Protein AF-A0A9D6IEH4-F1 (afdb_monomer_lite)

pLDDT: mean 77.92, std 16.41, range [34.09, 95.12]

Foldseek 3Di:
DDDPVPDDDDPPDDDPDDPDDDDDDDDDPDDDQADDVDHSDADPVPNDDQVVVLVVVLVVCCVPCVVVDPDPVVSVVVSCQAQNDVDDHPDDGDDDDDPPPPPPDPPDDDDDDD

Sequence (114 aa):
MPRAEDIPDCPPKPTPGRTGERSYDIELITPMFGGGVSTRVNDPSFPIRPTSIRGQLQFWWRATVGAQYATRQELRAAQSAVWGDTLASRLQVRVEVLKNRVSRSAQCCYNDAM

Secondary structure (DSSP, 8-state):
---GGGSPPPPPPPP---SS--------SS------SSTT---TT-SS-HHHHHHHHHHHHHHHHGGG-SSHHHHHHHHHHHH-SSSPPS-------------S----------

Rad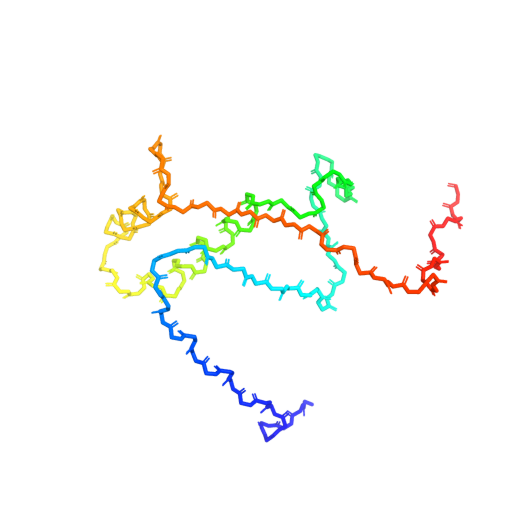ius of gyration: 19.41 Å; chains: 1; bounding box: 38×35×49 Å

Structure (mmCIF, N/CA/C/O backbone):
data_AF-A0A9D6IEH4-F1
#
_entry.id   AF-A0A9D6IEH4-F1
#
loop_
_atom_site.group_PDB
_atom_site.id
_atom_site.type_symbol
_atom_site.label_atom_id
_atom_site.label_alt_id
_atom_site.label_comp_id
_atom_site.label_asym_id
_atom_site.label_entity_id
_atom_site.label_seq_id
_atom_site.pdbx_PDB_ins_code
_atom_site.Cartn_x
_atom_site.Cartn_y
_atom_site.Cartn_z
_atom_site.occupancy
_atom_s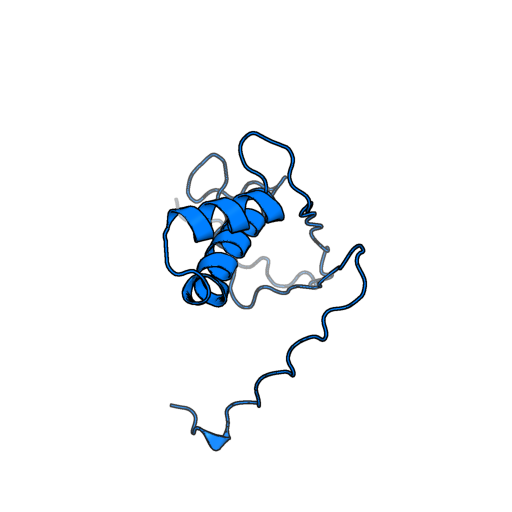ite.B_iso_or_equiv
_atom_site.auth_seq_id
_atom_site.auth_comp_id
_atom_site.auth_asym_id
_atom_site.auth_atom_id
_atom_site.pdbx_PDB_model_num
ATOM 1 N N . MET A 1 1 ? -20.744 -6.371 -27.676 1.00 54.62 1 MET A N 1
ATOM 2 C CA . MET A 1 1 ? -20.533 -6.660 -26.243 1.00 54.62 1 MET A CA 1
ATOM 3 C C . MET A 1 1 ? -20.517 -8.174 -26.104 1.00 54.62 1 MET A C 1
ATOM 5 O O . MET A 1 1 ? -21.400 -8.778 -26.706 1.00 54.62 1 MET A O 1
ATOM 9 N N . PRO A 1 2 ? -19.530 -8.788 -25.431 1.00 68.81 2 PRO A N 1
ATOM 10 C CA . PRO A 1 2 ? -19.593 -10.220 -25.126 1.00 68.81 2 PRO A CA 1
ATOM 11 C C . PRO A 1 2 ? -20.890 -10.522 -24.366 1.00 68.81 2 PRO A C 1
ATOM 13 O O . PRO A 1 2 ? -21.382 -9.663 -23.625 1.00 68.81 2 PRO A O 1
ATOM 16 N N . ARG A 1 3 ? -21.486 -11.694 -24.599 1.00 74.06 3 ARG A N 1
ATOM 17 C CA . ARG A 1 3 ? -22.692 -12.094 -23.866 1.00 74.06 3 ARG A CA 1
ATOM 18 C C . ARG A 1 3 ? -22.278 -12.461 -22.444 1.00 74.06 3 ARG A C 1
ATOM 20 O O . ARG A 1 3 ? -21.138 -12.850 -22.215 1.00 74.06 3 ARG A O 1
ATOM 27 N N . ALA A 1 4 ? -23.190 -12.331 -21.482 1.00 71.38 4 ALA A N 1
ATOM 28 C CA . ALA A 1 4 ? -22.903 -12.680 -20.085 1.00 71.38 4 ALA A CA 1
ATOM 29 C C . ALA A 1 4 ? -22.400 -14.133 -19.936 1.00 71.38 4 ALA A C 1
ATOM 31 O O . ALA A 1 4 ? -21.609 -14.419 -19.048 1.00 71.38 4 ALA A O 1
ATOM 32 N N . GLU A 1 5 ? -22.817 -15.006 -20.856 1.00 79.88 5 GLU A N 1
ATOM 33 C CA . GLU A 1 5 ? -22.408 -16.408 -21.006 1.00 79.88 5 GLU A CA 1
ATOM 34 C C . GLU A 1 5 ? -20.903 -16.590 -21.294 1.00 79.88 5 GLU A C 1
ATOM 36 O O . GLU A 1 5 ? -20.343 -17.632 -20.970 1.00 79.88 5 GLU A O 1
ATOM 41 N N . ASP A 1 6 ? -20.255 -15.593 -21.909 1.00 85.50 6 ASP A N 1
ATOM 42 C CA . ASP A 1 6 ? -18.860 -15.663 -22.365 1.00 85.50 6 ASP A CA 1
ATOM 43 C C . ASP A 1 6 ? -17.865 -15.148 -21.300 1.00 85.50 6 ASP A C 1
ATOM 45 O O . ASP A 1 6 ? -16.652 -15.136 -21.527 1.00 85.50 6 ASP A O 1
ATOM 49 N N . ILE A 1 7 ? -18.358 -14.666 -20.150 1.00 77.00 7 ILE A N 1
ATOM 50 C CA . ILE A 1 7 ? -17.521 -14.129 -19.072 1.00 77.00 7 ILE A CA 1
ATOM 51 C C . ILE A 1 7 ? -17.075 -15.297 -18.186 1.00 77.00 7 ILE A C 1
ATOM 53 O O . ILE A 1 7 ? -17.932 -15.993 -17.642 1.00 77.00 7 ILE A O 1
ATOM 57 N N . PRO A 1 8 ? -15.760 -15.525 -18.009 1.00 83.19 8 PRO A N 1
ATOM 58 C CA . PRO A 1 8 ? -15.292 -16.586 -17.131 1.00 83.19 8 PRO A CA 1
ATOM 59 C C . PRO A 1 8 ? -15.768 -16.342 -15.698 1.00 83.19 8 PRO A C 1
ATOM 61 O O . PRO A 1 8 ? -15.782 -15.202 -15.222 1.00 83.19 8 PRO A O 1
ATOM 64 N N . ASP A 1 9 ? -16.117 -17.427 -15.007 1.00 82.56 9 ASP A N 1
ATOM 65 C CA . ASP A 1 9 ? -16.504 -17.364 -13.602 1.00 82.56 9 ASP A CA 1
ATOM 66 C C . ASP A 1 9 ? -15.410 -16.702 -12.761 1.00 82.56 9 ASP A C 1
ATOM 68 O O . ASP A 1 9 ? -14.206 -16.898 -12.967 1.00 82.56 9 ASP A O 1
ATOM 72 N N . CYS A 1 10 ? -15.850 -15.905 -11.786 1.00 72.19 10 CYS A N 1
ATOM 73 C CA . CYS A 1 10 ? -14.951 -15.251 -10.848 1.00 72.19 10 CYS A CA 1
ATOM 74 C C . CYS A 1 10 ? -14.092 -16.315 -10.146 1.00 72.19 10 CYS A C 1
ATOM 76 O O . CYS A 1 10 ? -14.649 -17.287 -9.619 1.00 72.19 10 CYS A O 1
ATOM 78 N N . PRO A 1 11 ? -12.754 -16.156 -10.104 1.00 80.50 11 PRO A N 1
ATOM 79 C CA . PRO A 1 11 ? -11.907 -17.110 -9.410 1.00 80.50 11 PRO A CA 1
ATOM 80 C C . PRO A 1 11 ? -12.342 -17.229 -7.942 1.00 80.50 11 PRO A C 1
ATOM 82 O O . PRO A 1 11 ? -12.757 -16.236 -7.330 1.00 80.50 11 PRO A O 1
ATOM 85 N N . PRO A 1 12 ? -12.247 -18.430 -7.346 1.00 76.94 12 PRO A N 1
ATOM 86 C CA . PRO A 1 12 ? -12.658 -18.631 -5.968 1.00 76.94 12 PRO A CA 1
ATOM 87 C C . PRO A 1 12 ? -11.868 -17.700 -5.048 1.00 76.94 12 PRO A C 1
ATOM 89 O O . PRO A 1 12 ? -10.656 -17.522 -5.201 1.00 76.94 12 PRO A O 1
ATOM 92 N N . LYS A 1 13 ? -12.562 -17.110 -4.067 1.00 72.62 13 LYS A N 1
ATOM 93 C CA . LYS A 1 13 ? -11.928 -16.255 -3.059 1.00 72.62 13 LYS A CA 1
ATOM 94 C C . LYS A 1 13 ? -10.755 -17.021 -2.433 1.00 72.62 13 LYS A C 1
ATOM 96 O O . LYS A 1 13 ? -10.978 -18.116 -1.909 1.00 72.62 13 LYS A O 1
ATOM 101 N N . PRO A 1 14 ? -9.536 -16.455 -2.417 1.00 65.81 14 PRO A N 1
ATOM 102 C CA . PRO A 1 14 ? -8.406 -17.127 -1.800 1.00 65.81 14 PRO A CA 1
ATOM 103 C C . PRO A 1 14 ? -8.703 -17.366 -0.319 1.00 65.81 14 PRO A C 1
ATOM 105 O O . PRO A 1 14 ? -9.092 -16.449 0.415 1.00 65.81 14 PRO A O 1
ATOM 108 N N . THR A 1 15 ? -8.523 -18.607 0.131 1.00 66.88 15 THR A N 1
ATOM 109 C CA . THR A 1 15 ? -8.634 -18.950 1.548 1.00 66.88 15 THR A CA 1
ATOM 110 C C . THR A 1 15 ? -7.597 -18.130 2.318 1.00 66.88 15 THR A C 1
ATOM 112 O O . THR A 1 15 ? -6.454 -18.009 1.859 1.00 66.88 15 THR A O 1
ATOM 115 N N . PRO A 1 16 ? -7.942 -17.524 3.469 1.00 61.28 16 PRO A N 1
ATOM 116 C CA . PRO A 1 16 ? -6.952 -16.852 4.294 1.00 61.28 16 PRO A CA 1
ATOM 117 C C . PRO A 1 16 ? -5.936 -17.888 4.798 1.00 61.28 16 PRO A C 1
ATOM 119 O O . PRO A 1 16 ? -6.132 -18.545 5.811 1.00 61.28 16 PRO A O 1
ATOM 122 N N . GLY A 1 17 ? -4.848 -18.054 4.048 1.00 59.62 17 GLY A N 1
ATOM 123 C CA . GLY A 1 17 ? -3.669 -18.801 4.456 1.00 59.62 17 GLY A CA 1
ATOM 124 C C . GLY A 1 17 ? -3.011 -18.229 5.714 1.00 59.62 17 GLY A C 1
ATOM 125 O O . GLY A 1 17 ? -3.217 -17.072 6.094 1.00 59.62 17 GLY A O 1
ATOM 126 N N . ARG A 1 18 ? -2.197 -19.076 6.337 1.00 58.53 18 ARG A N 1
ATOM 127 C CA . ARG A 1 18 ? -1.429 -18.836 7.565 1.00 58.53 18 ARG A CA 1
ATOM 128 C C . ARG A 1 18 ? -0.707 -17.477 7.560 1.00 58.53 18 ARG A C 1
ATOM 130 O O . ARG A 1 18 ? -0.289 -16.994 6.509 1.00 58.53 18 ARG A O 1
ATOM 137 N N . THR A 1 19 ? -0.538 -16.879 8.740 1.00 64.81 19 THR A N 1
ATOM 138 C CA . THR A 1 19 ? 0.303 -15.689 8.942 1.00 64.81 19 THR A CA 1
ATOM 139 C C . THR A 1 19 ? 1.724 -15.990 8.459 1.00 64.81 19 THR A C 1
ATOM 141 O O . THR A 1 19 ? 2.364 -16.897 8.986 1.00 64.81 19 THR A O 1
ATOM 144 N N . GLY A 1 20 ? 2.191 -15.278 7.435 1.00 77.31 20 GLY A N 1
ATOM 145 C CA . GLY A 1 20 ? 3.475 -15.529 6.782 1.00 77.31 20 GLY A CA 1
ATOM 146 C C . GLY A 1 20 ? 3.625 -14.730 5.489 1.00 77.31 20 GLY A C 1
ATOM 147 O O . GLY A 1 20 ? 2.717 -13.994 5.093 1.00 77.31 20 GLY A O 1
ATOM 148 N N . GLU A 1 21 ? 4.782 -14.870 4.848 1.00 84.00 21 GLU A N 1
ATOM 149 C CA . GLU A 1 21 ? 5.050 -14.286 3.536 1.00 84.00 21 GLU A CA 1
ATOM 150 C C . GLU A 1 21 ? 4.096 -14.862 2.482 1.00 84.00 21 GLU A C 1
ATOM 152 O O . GLU A 1 21 ? 3.801 -16.059 2.471 1.00 84.00 21 GLU A O 1
ATOM 157 N N . ARG A 1 22 ? 3.590 -13.994 1.603 1.00 87.19 22 ARG A N 1
ATOM 158 C CA . ARG A 1 22 ? 2.799 -14.394 0.441 1.00 87.19 22 ARG A CA 1
ATOM 159 C C . ARG A 1 22 ? 3.342 -13.699 -0.790 1.00 87.19 22 ARG A C 1
ATOM 161 O O . ARG A 1 22 ? 3.383 -12.469 -0.826 1.00 87.19 22 ARG A O 1
ATOM 168 N N . SER A 1 23 ? 3.679 -14.499 -1.787 1.00 89.12 23 SER A N 1
ATOM 169 C CA . SER A 1 23 ? 4.182 -14.034 -3.0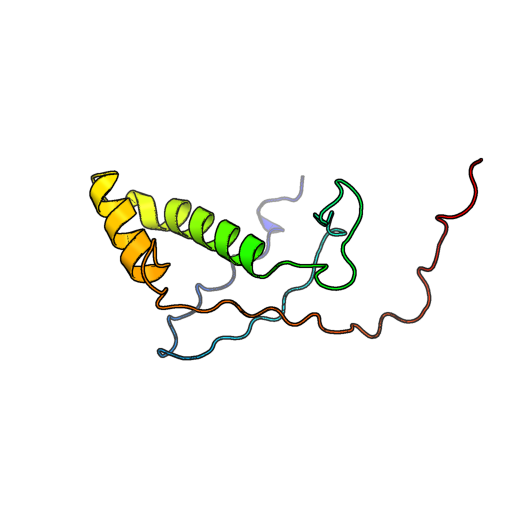73 1.00 89.12 23 SER A CA 1
ATOM 170 C C . SER A 1 23 ? 3.105 -14.210 -4.134 1.00 89.12 23 SER A C 1
ATOM 172 O O . SER A 1 23 ? 2.376 -15.202 -4.128 1.00 89.12 23 SER A O 1
ATOM 174 N N . TYR A 1 24 ? 2.994 -13.226 -5.020 1.00 89.06 24 TYR A N 1
ATOM 175 C CA . TYR A 1 24 ? 2.058 -13.235 -6.135 1.00 89.06 24 TYR A CA 1
ATOM 176 C C . TYR A 1 24 ? 2.816 -12.841 -7.395 1.00 89.06 24 TYR A C 1
ATOM 178 O O . TYR A 1 24 ? 3.440 -11.778 -7.421 1.00 89.06 24 TYR A O 1
ATOM 186 N N . ASP A 1 25 ? 2.712 -13.668 -8.428 1.00 89.94 25 ASP A N 1
ATOM 187 C CA . ASP A 1 25 ? 3.205 -13.329 -9.757 1.00 89.94 25 ASP A CA 1
ATOM 188 C C . ASP A 1 25 ? 2.114 -12.550 -10.490 1.00 89.94 25 ASP A C 1
ATOM 190 O O . ASP A 1 25 ? 0.975 -13.004 -10.614 1.00 89.94 25 ASP A O 1
ATOM 194 N N . ILE A 1 26 ? 2.447 -11.332 -10.915 1.00 88.50 26 ILE A N 1
ATOM 195 C CA . ILE A 1 26 ? 1.502 -10.401 -11.533 1.00 88.50 26 ILE A CA 1
ATOM 196 C C . ILE A 1 26 ? 2.050 -9.982 -12.889 1.00 88.50 26 ILE A C 1
ATOM 198 O O . ILE A 1 26 ? 3.173 -9.487 -12.991 1.00 88.50 26 ILE A O 1
ATOM 202 N N . GLU A 1 27 ? 1.220 -10.131 -13.917 1.00 87.94 27 GLU A N 1
ATOM 203 C CA . GLU A 1 27 ? 1.501 -9.661 -15.267 1.00 87.94 27 GLU A CA 1
ATOM 204 C C . GLU A 1 27 ? 0.647 -8.438 -15.606 1.00 87.94 27 GLU A C 1
ATOM 206 O O . GLU A 1 27 ? -0.514 -8.311 -15.211 1.00 87.94 27 GLU A O 1
ATOM 211 N N . LEU A 1 28 ? 1.248 -7.508 -16.343 1.00 84.12 28 LEU A N 1
ATOM 212 C CA . LEU A 1 28 ? 0.570 -6.315 -16.816 1.00 84.12 28 LEU A CA 1
ATOM 213 C C . LEU A 1 28 ? -0.164 -6.628 -18.116 1.00 84.12 28 LEU A C 1
ATOM 215 O O . LEU A 1 28 ? 0.463 -6.914 -19.130 1.00 84.12 28 LEU A O 1
ATOM 219 N N . ILE A 1 29 ? -1.488 -6.495 -18.099 1.00 87.56 29 ILE A N 1
ATOM 220 C CA . ILE A 1 29 ? -2.312 -6.627 -19.310 1.00 87.56 29 ILE A CA 1
ATOM 221 C 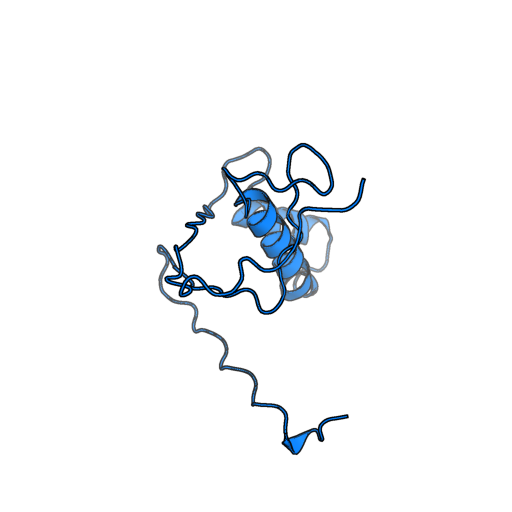C . ILE A 1 29 ? -2.043 -5.458 -20.273 1.00 87.56 29 ILE A C 1
ATOM 223 O O . ILE A 1 29 ? -2.012 -5.625 -21.488 1.00 87.56 29 ILE A O 1
ATOM 227 N N . THR A 1 30 ? -1.834 -4.259 -19.726 1.00 85.44 30 THR A N 1
ATOM 228 C CA . THR A 1 30 ? -1.537 -3.036 -20.482 1.00 85.44 30 THR A CA 1
ATOM 229 C C . THR A 1 30 ? -0.152 -2.509 -20.123 1.00 85.44 30 THR A C 1
ATOM 231 O O . THR A 1 30 ? 0.215 -2.585 -18.946 1.00 85.44 30 THR A O 1
ATOM 234 N N . PRO A 1 31 ? 0.586 -1.887 -21.065 1.00 82.38 31 PRO A N 1
ATOM 235 C CA . PRO A 1 31 ? 1.830 -1.197 -20.745 1.00 82.38 31 PRO A CA 1
ATOM 236 C C . PRO A 1 31 ? 1.638 -0.239 -19.566 1.00 82.38 31 PRO A C 1
ATOM 238 O O . PRO A 1 31 ? 0.714 0.578 -19.552 1.00 82.38 31 PRO A O 1
ATOM 241 N N . MET A 1 32 ? 2.490 -0.363 -18.550 1.00 78.38 32 MET A N 1
ATOM 242 C CA . MET A 1 32 ? 2.401 0.496 -17.376 1.00 78.38 32 MET A CA 1
ATOM 243 C C . MET A 1 32 ? 2.930 1.889 -17.707 1.00 78.38 32 MET A C 1
ATOM 245 O O . MET A 1 32 ? 4.083 2.057 -18.101 1.00 78.38 32 MET A O 1
ATOM 249 N N . PHE A 1 33 ? 2.111 2.902 -17.435 1.00 74.06 33 PHE A N 1
ATOM 250 C CA . PHE A 1 33 ? 2.567 4.283 -17.346 1.00 74.06 33 PHE A CA 1
ATOM 251 C C . PHE A 1 33 ? 3.166 4.510 -15.956 1.00 74.06 33 PHE A C 1
ATOM 253 O O . PHE A 1 33 ? 2.454 4.744 -14.979 1.00 74.06 33 PHE A O 1
ATOM 260 N N . GLY A 1 34 ? 4.485 4.355 -15.862 1.00 66.75 34 GLY A N 1
ATOM 261 C CA . GLY A 1 34 ? 5.232 4.558 -14.624 1.00 66.75 34 GLY A CA 1
ATOM 262 C C . GLY A 1 34 ? 5.298 6.028 -14.194 1.00 66.75 34 GLY A C 1
ATOM 263 O O . GLY A 1 34 ? 5.162 6.949 -15.001 1.00 66.75 34 GLY A O 1
ATOM 264 N N . GLY A 1 35 ? 5.543 6.234 -12.899 1.00 61.81 35 GLY A N 1
ATOM 265 C CA . GLY A 1 35 ? 5.806 7.537 -12.288 1.00 61.81 35 GLY A CA 1
ATOM 266 C C . GLY A 1 35 ? 7.218 7.584 -11.706 1.00 61.81 35 GLY A C 1
ATOM 267 O O . GLY A 1 35 ? 7.466 7.109 -10.591 1.00 61.81 35 GLY A O 1
ATOM 268 N N . GLY A 1 36 ? 8.156 8.137 -12.473 1.00 67.31 36 GLY A N 1
ATOM 269 C CA . GLY A 1 36 ? 9.464 8.541 -11.974 1.00 67.31 36 GLY A CA 1
ATOM 270 C C . GLY A 1 36 ? 9.391 9.832 -11.155 1.00 67.31 36 GLY A C 1
ATOM 271 O O . GLY A 1 36 ? 8.317 10.365 -10.887 1.00 67.31 36 GLY A O 1
ATOM 272 N N . VAL A 1 37 ? 10.557 10.357 -10.774 1.00 75.06 37 VAL A N 1
ATOM 273 C CA . VAL A 1 37 ? 10.667 11.714 -10.202 1.00 75.06 37 VAL A CA 1
ATOM 274 C C . VAL A 1 37 ? 10.167 12.758 -11.208 1.00 75.06 37 VAL A C 1
ATOM 276 O O . VAL A 1 37 ? 9.548 13.747 -10.828 1.00 75.06 37 VAL A O 1
ATOM 279 N N . SER A 1 38 ? 10.398 12.501 -12.499 1.00 75.38 38 SER A N 1
ATOM 280 C CA . SER A 1 38 ? 9.857 13.292 -13.599 1.00 75.38 38 SER A CA 1
ATOM 281 C C . SER A 1 38 ? 8.610 12.629 -14.181 1.00 75.38 38 SER A C 1
ATOM 283 O O . SER A 1 38 ? 8.580 11.425 -14.452 1.00 75.38 38 SER A O 1
ATOM 285 N N . THR A 1 39 ? 7.562 13.425 -14.384 1.00 71.62 39 THR A N 1
ATOM 286 C CA . THR A 1 39 ? 6.313 12.972 -15.002 1.00 71.62 39 THR A CA 1
ATOM 287 C C . THR A 1 39 ? 6.569 12.424 -16.403 1.00 71.62 39 THR A C 1
ATOM 289 O O . THR A 1 39 ? 7.325 13.027 -17.159 1.00 71.62 39 THR A O 1
ATOM 292 N N . ARG A 1 40 ? 5.898 11.326 -16.776 1.00 69.81 40 ARG A N 1
ATOM 293 C CA . ARG A 1 40 ? 6.041 10.644 -18.083 1.00 69.81 40 ARG A CA 1
ATOM 294 C C . ARG A 1 40 ? 7.419 10.029 -18.358 1.00 69.81 40 ARG A C 1
ATOM 296 O O . ARG A 1 40 ? 7.598 9.434 -19.414 1.00 69.81 40 ARG A O 1
ATOM 303 N N . VAL A 1 41 ? 8.362 10.116 -17.422 1.00 75.00 41 VAL A N 1
ATOM 304 C CA . VAL A 1 41 ? 9.655 9.433 -17.511 1.00 75.00 41 VAL A CA 1
ATOM 305 C C . VAL A 1 41 ? 9.650 8.278 -16.524 1.00 75.00 41 VAL A C 1
ATOM 307 O O . VAL A 1 41 ? 9.418 8.464 -15.328 1.00 75.00 41 VAL A O 1
ATOM 310 N N . ASN A 1 42 ? 9.884 7.068 -17.027 1.00 72.69 42 ASN A N 1
ATOM 311 C CA . ASN A 1 42 ? 9.987 5.901 -16.166 1.00 72.69 42 ASN A CA 1
ATOM 312 C C . ASN A 1 42 ? 11.317 5.921 -15.399 1.00 72.69 42 ASN A C 1
ATOM 314 O O . ASN A 1 42 ? 12.359 6.240 -15.969 1.00 72.69 42 ASN A O 1
ATOM 318 N N . ASP A 1 43 ? 11.284 5.553 -14.121 1.00 79.81 43 ASP A N 1
ATOM 319 C CA . ASP A 1 43 ? 12.487 5.333 -13.322 1.00 79.81 43 ASP A CA 1
ATOM 320 C C . ASP A 1 43 ? 12.936 3.875 -13.515 1.00 79.81 43 ASP A C 1
ATOM 322 O O . ASP A 1 43 ? 12.259 2.969 -13.023 1.00 79.81 43 ASP A O 1
ATOM 326 N N . PRO A 1 44 ? 14.055 3.611 -14.212 1.00 76.81 44 PRO A N 1
ATOM 327 C CA . PRO A 1 44 ? 14.498 2.247 -14.489 1.00 76.81 44 PRO A CA 1
ATOM 328 C C . PRO A 1 44 ? 14.909 1.484 -13.223 1.00 76.81 44 PRO A C 1
ATOM 330 O O . PRO A 1 44 ? 14.917 0.255 -13.238 1.00 76.81 44 PRO A O 1
ATOM 333 N N . SER A 1 45 ? 15.229 2.186 -12.130 1.00 79.19 45 SER A N 1
ATOM 334 C CA . SER A 1 45 ? 15.608 1.561 -10.856 1.00 79.19 45 SER A CA 1
ATOM 335 C C . SER A 1 45 ? 14.387 1.027 -10.111 1.00 79.19 45 SER A C 1
ATOM 337 O O . SER A 1 45 ? 14.460 0.005 -9.433 1.00 79.19 45 SER A O 1
ATOM 339 N N . PHE A 1 46 ? 13.251 1.714 -10.253 1.00 76.75 46 PHE A N 1
ATOM 340 C CA . PHE A 1 46 ? 11.985 1.361 -9.617 1.00 76.75 46 PHE A CA 1
ATOM 341 C C . PHE A 1 46 ? 10.822 1.552 -10.595 1.00 76.75 46 PHE A C 1
ATOM 343 O O . PHE A 1 46 ? 9.982 2.432 -10.377 1.00 76.75 46 PHE A O 1
ATOM 350 N N . PRO A 1 47 ? 10.731 0.714 -11.646 1.00 79.00 47 PRO A N 1
ATOM 351 C CA . PRO A 1 47 ? 9.657 0.828 -12.630 1.00 79.00 47 PRO A CA 1
ATOM 352 C C . PRO A 1 47 ? 8.283 0.613 -11.982 1.00 79.00 47 PRO A C 1
ATOM 354 O O . PRO A 1 47 ? 7.297 1.224 -12.383 1.00 79.00 47 PRO A O 1
ATOM 357 N N . ILE A 1 48 ? 8.233 -0.209 -10.926 1.00 84.56 48 ILE A N 1
ATOM 358 C CA . ILE A 1 48 ? 7.065 -0.401 -10.070 1.00 84.56 48 ILE A CA 1
ATOM 359 C C . ILE A 1 48 ? 7.476 -0.098 -8.629 1.00 84.56 48 ILE A C 1
ATOM 361 O O . ILE A 1 48 ? 8.292 -0.809 -8.041 1.00 84.56 48 ILE A O 1
ATOM 365 N N . ARG A 1 49 ? 6.924 0.967 -8.038 1.00 86.69 49 ARG A N 1
ATOM 366 C CA . ARG A 1 49 ? 7.268 1.371 -6.667 1.00 86.69 49 ARG A CA 1
ATOM 367 C C . ARG A 1 49 ? 6.470 0.554 -5.639 1.00 86.69 49 ARG A C 1
ATOM 369 O O . ARG A 1 49 ? 5.236 0.614 -5.664 1.00 86.69 49 ARG A O 1
ATOM 376 N N . PRO A 1 50 ? 7.123 -0.116 -4.666 1.00 89.62 50 PRO A N 1
ATOM 377 C CA . PRO A 1 50 ? 6.422 -0.824 -3.590 1.00 89.62 50 PRO A CA 1
ATOM 378 C C . PRO A 1 50 ? 5.461 0.072 -2.797 1.00 89.62 50 PRO A C 1
ATOM 380 O O . PRO A 1 50 ? 4.391 -0.363 -2.372 1.00 89.62 50 PRO A O 1
ATOM 383 N N . THR A 1 51 ? 5.811 1.351 -2.632 1.00 89.50 51 THR A N 1
ATOM 384 C CA . THR A 1 51 ? 4.984 2.350 -1.942 1.00 89.50 51 THR A CA 1
ATOM 385 C C . THR A 1 51 ? 3.676 2.637 -2.678 1.00 89.50 51 THR A C 1
ATOM 387 O O . THR A 1 51 ? 2.632 2.741 -2.033 1.00 89.50 51 THR A O 1
ATOM 390 N N . SER A 1 52 ? 3.704 2.703 -4.012 1.00 89.25 52 SER A N 1
ATOM 391 C CA . SER A 1 52 ? 2.509 2.890 -4.840 1.00 89.25 52 SER A CA 1
ATOM 392 C C . SER A 1 52 ? 1.579 1.682 -4.754 1.00 89.25 52 SER A C 1
ATOM 394 O O . SER A 1 52 ? 0.378 1.863 -4.560 1.00 89.25 52 SER A O 1
ATOM 396 N N . ILE A 1 53 ? 2.122 0.458 -4.802 1.00 91.25 53 ILE A N 1
ATOM 397 C CA . ILE A 1 53 ? 1.327 -0.765 -4.600 1.00 91.25 53 ILE A CA 1
ATOM 398 C C . ILE A 1 53 ? 0.691 -0.762 -3.209 1.00 91.25 53 ILE A C 1
ATOM 400 O O . ILE A 1 53 ? -0.512 -0.974 -3.083 1.00 91.25 53 ILE A O 1
ATOM 404 N N . ARG A 1 54 ? 1.464 -0.450 -2.160 1.00 92.56 54 ARG A N 1
ATOM 405 C CA . ARG A 1 54 ? 0.933 -0.334 -0.795 1.00 92.56 54 ARG A CA 1
ATOM 406 C C . ARG A 1 54 ? -0.216 0.678 -0.714 1.00 92.56 54 ARG A C 1
ATOM 408 O O . ARG A 1 54 ? -1.219 0.388 -0.069 1.00 92.56 54 ARG A O 1
ATOM 415 N N . GLY A 1 55 ? -0.103 1.830 -1.375 1.00 92.44 55 GLY A N 1
ATOM 416 C CA . GLY A 1 55 ? -1.170 2.836 -1.438 1.00 92.44 55 GLY A CA 1
ATOM 417 C C . GLY A 1 55 ? -2.442 2.329 -2.130 1.00 92.44 55 GLY A C 1
ATOM 418 O O . GLY A 1 55 ? -3.541 2.523 -1.609 1.00 92.44 55 GLY A O 1
ATOM 419 N N . GLN A 1 56 ? -2.295 1.623 -3.254 1.00 93.50 56 GLN A N 1
ATOM 420 C CA . GLN A 1 56 ? -3.415 0.996 -3.967 1.00 93.50 56 GLN A CA 1
ATOM 421 C C . GLN A 1 56 ? -4.098 -0.083 -3.118 1.00 93.50 56 GLN A C 1
ATOM 423 O O . GLN A 1 56 ? -5.323 -0.107 -3.013 1.00 93.50 56 GLN A O 1
ATOM 428 N N . LEU A 1 57 ? -3.324 -0.933 -2.439 1.00 93.62 57 LEU A N 1
ATOM 429 C CA . LEU A 1 57 ? -3.873 -1.951 -1.544 1.00 93.62 57 LEU A CA 1
ATOM 430 C C . LEU A 1 57 ? -4.610 -1.332 -0.349 1.00 93.62 57 LEU A C 1
ATOM 432 O O . LEU A 1 57 ? -5.685 -1.804 0.008 1.00 93.62 57 LEU A O 1
ATOM 436 N N . GLN A 1 58 ? -4.093 -0.246 0.236 1.00 93.12 58 GLN A N 1
ATOM 437 C CA . GLN A 1 58 ? -4.804 0.503 1.280 1.00 93.12 58 GLN A CA 1
ATOM 438 C C . GLN A 1 58 ? -6.127 1.081 0.777 1.00 93.12 58 GLN A C 1
ATOM 440 O O . GLN A 1 58 ? -7.129 1.039 1.491 1.00 93.12 58 GLN A O 1
ATOM 445 N N . PHE A 1 59 ? -6.135 1.635 -0.438 1.00 93.62 59 PHE A N 1
ATOM 446 C CA . PHE A 1 59 ? -7.351 2.145 -1.062 1.00 93.62 59 PHE A CA 1
ATOM 447 C C . PHE A 1 59 ? -8.396 1.039 -1.227 1.00 93.62 59 PHE A C 1
ATOM 449 O O . PHE A 1 59 ? -9.518 1.188 -0.741 1.00 93.62 59 PHE A O 1
ATOM 456 N N . TRP A 1 60 ? -8.014 -0.092 -1.822 1.00 93.94 60 TRP A N 1
ATOM 457 C CA . TRP A 1 60 ? -8.918 -1.223 -2.022 1.00 93.94 60 TRP A CA 1
ATOM 458 C C . TRP A 1 60 ? -9.355 -1.879 -0.717 1.00 93.94 60 TRP A C 1
ATOM 460 O O . TRP A 1 60 ? -10.507 -2.290 -0.598 1.00 93.94 60 TRP A O 1
ATOM 470 N N . TRP A 1 61 ? -8.492 -1.920 0.297 1.00 92.75 61 TRP A N 1
ATOM 471 C CA . TRP A 1 61 ? -8.871 -2.379 1.629 1.00 92.75 61 TRP A CA 1
ATOM 472 C C . TRP A 1 61 ? -9.979 -1.499 2.220 1.00 92.75 61 TRP A C 1
ATOM 474 O O . TRP A 1 61 ? -10.986 -2.023 2.686 1.00 92.75 61 TRP A O 1
ATOM 484 N N . ARG A 1 62 ? -9.875 -0.166 2.112 1.00 93.00 62 ARG A N 1
ATOM 485 C CA . ARG A 1 62 ? -10.971 0.730 2.525 1.00 93.00 62 ARG A CA 1
ATOM 486 C C . ARG A 1 62 ? -12.230 0.528 1.683 1.00 93.00 62 ARG A C 1
ATOM 488 O O . ARG A 1 62 ? -13.318 0.554 2.236 1.00 93.00 62 ARG A O 1
ATOM 495 N N . ALA A 1 63 ? -12.105 0.324 0.374 1.00 92.12 63 ALA A N 1
ATOM 496 C CA . ALA A 1 63 ? -13.264 0.134 -0.500 1.00 92.12 63 ALA A CA 1
ATOM 497 C C . ALA A 1 63 ? -14.015 -1.181 -0.217 1.00 92.12 63 ALA A C 1
ATOM 499 O O . ALA A 1 63 ? -15.235 -1.228 -0.325 1.00 92.12 63 ALA A O 1
ATOM 500 N N . THR A 1 64 ? -13.295 -2.239 0.164 1.00 90.88 64 THR A N 1
ATOM 501 C CA . THR A 1 64 ? -13.860 -3.587 0.361 1.00 90.88 64 THR A CA 1
ATOM 502 C C . THR A 1 64 ? -14.254 -3.879 1.807 1.00 90.88 64 THR A C 1
ATOM 504 O O . THR A 1 64 ? -15.245 -4.562 2.049 1.00 90.88 64 THR A O 1
ATOM 507 N N . VAL A 1 65 ? -13.499 -3.360 2.778 1.00 87.88 65 VAL A N 1
ATOM 508 C CA . VAL A 1 65 ? -13.730 -3.577 4.216 1.00 87.88 65 VAL A CA 1
ATOM 509 C C . VAL A 1 65 ? -14.428 -2.377 4.854 1.00 87.88 65 VAL A C 1
ATOM 511 O O . VAL A 1 65 ? -15.076 -2.522 5.882 1.00 87.88 65 VAL A O 1
ATOM 514 N N . GLY A 1 66 ? -14.355 -1.189 4.249 1.00 83.62 66 GLY A N 1
ATOM 515 C CA . GLY A 1 66 ? -14.812 0.051 4.878 1.00 83.62 66 GLY A CA 1
ATOM 516 C C . GLY A 1 66 ? -16.288 0.075 5.258 1.00 83.62 66 GLY A C 1
ATOM 517 O O . GLY A 1 66 ? -16.629 0.689 6.261 1.00 83.62 66 GLY A O 1
ATOM 518 N N . ALA A 1 67 ? -17.137 -0.651 4.526 1.00 87.06 67 ALA A N 1
ATOM 519 C CA . ALA A 1 67 ? -18.558 -0.792 4.842 1.00 87.06 67 ALA A CA 1
ATOM 520 C C . ALA A 1 67 ? -18.833 -1.544 6.161 1.00 87.06 67 ALA A C 1
ATOM 522 O O . ALA A 1 67 ? -19.956 -1.514 6.652 1.00 87.06 67 ALA A O 1
ATOM 523 N N . GLN A 1 68 ? -17.832 -2.219 6.736 1.00 91.06 68 GLN A N 1
ATOM 524 C CA . GLN A 1 68 ? -17.951 -2.934 8.013 1.00 91.06 68 GLN A CA 1
ATOM 525 C C . GLN A 1 68 ? -17.836 -2.009 9.233 1.00 91.06 68 GLN A C 1
ATOM 527 O O . GLN A 1 68 ? -18.126 -2.444 10.344 1.00 91.06 68 GLN A O 1
ATOM 532 N N . TYR A 1 69 ? -17.405 -0.758 9.050 1.00 92.50 69 TYR A N 1
ATOM 533 C CA . TYR A 1 69 ? -17.211 0.202 10.137 1.00 92.50 69 TYR A CA 1
ATOM 534 C C . TYR A 1 69 ? -18.288 1.282 10.096 1.00 92.50 69 TYR A C 1
ATOM 536 O O . TYR A 1 69 ? -18.601 1.816 9.031 1.00 92.50 69 TYR A O 1
ATOM 544 N N . ALA A 1 70 ? -18.836 1.629 11.260 1.00 92.06 70 ALA A N 1
ATOM 545 C CA . ALA A 1 70 ? -19.921 2.600 11.357 1.00 92.06 70 ALA A CA 1
ATOM 546 C C . ALA A 1 70 ? -19.403 4.040 11.242 1.00 92.06 70 ALA A C 1
ATOM 548 O O . ALA A 1 70 ? -20.105 4.926 10.751 1.00 92.06 70 ALA A O 1
ATOM 549 N N . THR A 1 71 ? -18.164 4.283 11.681 1.00 95.12 71 THR A N 1
ATOM 550 C CA . THR A 1 71 ? -17.571 5.624 11.706 1.00 95.12 71 THR A CA 1
ATOM 551 C C . THR A 1 71 ? -16.228 5.699 10.985 1.00 95.12 71 THR A C 1
ATOM 553 O O . THR A 1 71 ? -15.485 4.726 10.840 1.00 95.12 71 THR A O 1
ATOM 556 N N . ARG A 1 72 ? -15.870 6.912 10.545 1.00 93.12 72 ARG A N 1
ATOM 557 C CA . ARG A 1 72 ? -14.568 7.181 9.910 1.00 93.12 72 ARG A CA 1
ATOM 558 C C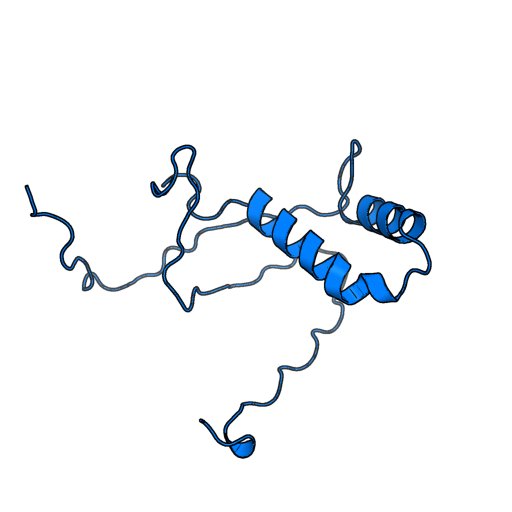 . ARG A 1 72 ? -13.405 6.955 10.879 1.00 93.12 72 ARG A C 1
ATOM 560 O O . ARG A 1 72 ? -12.317 6.583 10.451 1.00 93.12 72 ARG A O 1
ATOM 567 N N . GLN A 1 73 ? -13.631 7.196 12.168 1.00 95.00 73 GLN A N 1
ATOM 568 C CA . GLN A 1 73 ? -12.657 7.014 13.237 1.00 95.00 73 GLN A CA 1
ATOM 569 C C . GLN A 1 73 ? -12.327 5.532 13.428 1.00 95.00 73 GLN A C 1
ATOM 571 O O . GLN A 1 73 ? -11.151 5.179 13.459 1.00 95.00 73 GLN A O 1
ATOM 576 N N . GLU A 1 74 ? -13.345 4.670 13.472 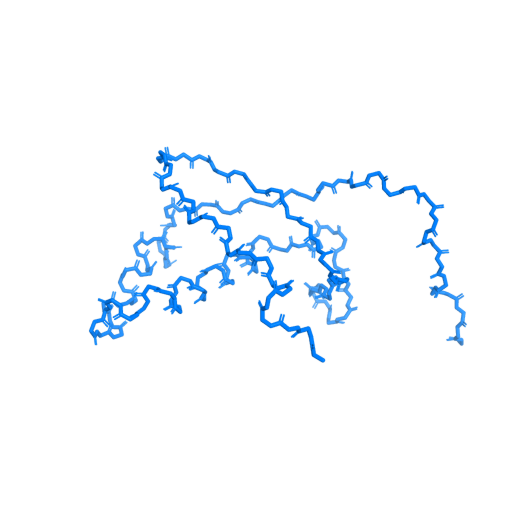1.00 94.81 74 GLU A N 1
ATOM 577 C CA . GLU A 1 74 ? -13.169 3.213 13.530 1.00 94.81 74 GLU A CA 1
ATOM 578 C C . GLU A 1 74 ? -12.421 2.690 12.306 1.00 94.81 74 GLU A C 1
ATOM 580 O O . GLU A 1 74 ? -11.438 1.960 12.446 1.00 94.81 74 GLU A O 1
ATOM 585 N N . LEU A 1 75 ? -12.824 3.131 11.108 1.00 94.19 75 LEU A N 1
ATOM 586 C CA . LEU A 1 75 ? -12.147 2.769 9.866 1.00 94.19 75 LEU A CA 1
ATOM 587 C C . LEU A 1 75 ? -10.667 3.166 9.894 1.00 94.19 75 LEU A C 1
ATOM 589 O O . LEU A 1 75 ? -9.804 2.374 9.515 1.00 94.19 75 LEU A O 1
ATOM 593 N N . ARG A 1 76 ? -10.362 4.387 10.350 1.00 92.44 76 ARG A N 1
ATOM 594 C CA . ARG A 1 76 ? -8.983 4.872 10.458 1.00 92.44 76 ARG A CA 1
ATOM 595 C C . ARG A 1 76 ? -8.186 4.056 11.470 1.00 92.44 76 ARG A C 1
ATOM 597 O O . ARG A 1 76 ? -7.071 3.660 11.155 1.00 92.44 76 ARG A O 1
ATOM 604 N N . ALA A 1 77 ? -8.747 3.769 12.644 1.00 93.25 77 ALA A N 1
ATOM 605 C CA . ALA A 1 77 ? -8.082 2.964 13.666 1.00 93.25 77 ALA A CA 1
ATOM 606 C C . ALA A 1 77 ? -7.760 1.551 13.155 1.00 93.25 77 ALA A C 1
ATOM 608 O O . ALA A 1 77 ? -6.635 1.072 13.309 1.00 93.25 77 ALA A O 1
ATOM 609 N N . ALA A 1 78 ? -8.714 0.912 12.475 1.00 93.00 78 ALA A N 1
ATOM 610 C CA . ALA A 1 78 ? -8.514 -0.398 11.869 1.00 93.00 78 ALA A CA 1
ATOM 611 C C . ALA A 1 78 ? -7.484 -0.367 10.729 1.00 93.00 78 ALA A C 1
ATOM 613 O O . ALA A 1 78 ? -6.616 -1.240 10.657 1.00 93.00 78 ALA A O 1
ATOM 614 N N . GLN A 1 79 ? -7.521 0.662 9.874 1.00 93.19 79 GLN A N 1
ATOM 615 C CA . GLN A 1 79 ? -6.514 0.853 8.835 1.00 93.19 79 GLN A CA 1
ATOM 616 C C . GLN A 1 79 ? -5.120 0.991 9.454 1.00 93.19 79 GLN A C 1
ATOM 618 O O . GLN A 1 79 ? -4.211 0.277 9.038 1.00 93.19 79 GLN A O 1
ATOM 623 N N . SER A 1 80 ? -4.945 1.861 10.452 1.00 92.75 80 SER A N 1
ATOM 624 C CA . SER A 1 80 ? -3.657 2.074 11.121 1.00 92.75 80 SER A CA 1
ATOM 625 C C . SER A 1 80 ? -3.157 0.809 11.824 1.00 92.75 80 SER A C 1
ATOM 627 O O . SER A 1 80 ? -1.959 0.543 11.818 1.00 92.75 80 SER A O 1
ATOM 629 N N . ALA A 1 81 ? -4.048 -0.023 12.371 1.00 92.00 81 ALA A N 1
ATOM 630 C CA . ALA A 1 81 ? -3.668 -1.291 12.995 1.00 92.00 81 ALA A CA 1
ATOM 631 C C . ALA A 1 81 ? -3.082 -2.310 11.999 1.00 92.00 81 ALA A C 1
ATOM 633 O O . ALA A 1 81 ? -2.224 -3.112 12.368 1.00 92.00 81 ALA A O 1
ATOM 634 N N . VAL A 1 82 ? -3.543 -2.291 10.746 1.00 90.38 82 VAL A N 1
ATOM 635 C CA . VAL A 1 82 ? -3.078 -3.199 9.686 1.00 90.38 82 VAL A CA 1
ATOM 636 C C . VAL A 1 82 ? -1.879 -2.602 8.953 1.00 90.38 82 VAL A C 1
ATOM 638 O O . VAL A 1 82 ? -0.824 -3.225 8.839 1.00 90.38 82 VAL A O 1
ATOM 641 N N . TRP A 1 83 ? -2.042 -1.375 8.472 1.00 91.50 83 TRP A N 1
ATOM 642 C CA . TRP A 1 83 ? -1.130 -0.719 7.549 1.00 91.50 83 TRP A CA 1
ATOM 643 C C . TRP A 1 83 ? -0.095 0.164 8.240 1.00 91.50 83 TRP A C 1
ATOM 645 O O . TRP A 1 83 ? 0.845 0.576 7.570 1.00 91.50 83 TRP A O 1
ATOM 655 N N . GLY A 1 84 ? -0.221 0.450 9.535 1.00 90.25 84 GLY A N 1
ATOM 656 C CA . GLY A 1 84 ? 0.606 1.436 10.234 1.00 90.25 84 GLY A CA 1
ATOM 657 C C . GLY A 1 84 ? 0.174 2.882 9.966 1.00 90.25 84 GLY A C 1
ATOM 658 O O . GLY A 1 84 ? -0.606 3.162 9.055 1.00 90.25 84 GLY A O 1
ATOM 659 N N . ASP A 1 85 ? 0.708 3.797 10.771 1.00 86.69 85 ASP A N 1
ATOM 660 C CA . ASP A 1 85 ? 0.534 5.253 10.641 1.00 86.69 85 ASP A CA 1
ATOM 661 C C . ASP A 1 85 ? 1.910 5.913 10.861 1.00 86.69 85 ASP A C 1
ATOM 663 O O . ASP A 1 85 ? 2.869 5.559 10.176 1.00 86.69 85 ASP A O 1
ATOM 667 N N . THR A 1 86 ? 2.058 6.784 11.860 1.00 84.94 86 THR A N 1
ATOM 668 C CA . THR A 1 86 ? 3.361 7.246 12.369 1.00 84.94 86 THR A CA 1
ATOM 669 C C . THR A 1 86 ? 4.164 6.137 13.056 1.00 84.94 86 THR A C 1
ATOM 671 O O . THR A 1 86 ? 5.375 6.261 13.226 1.00 84.94 86 THR A O 1
ATOM 674 N N . LEU A 1 87 ? 3.495 5.045 13.435 1.00 80.31 87 LEU A N 1
ATOM 675 C CA . LEU A 1 87 ? 4.094 3.824 13.971 1.00 80.31 87 LEU A CA 1
ATOM 676 C C . LEU A 1 87 ? 4.274 2.765 12.875 1.00 80.31 87 LEU A C 1
ATOM 678 O O . LEU A 1 87 ? 3.585 2.776 11.852 1.00 80.31 87 LEU A O 1
ATOM 682 N N . ALA A 1 88 ? 5.182 1.818 13.122 1.00 82.94 88 ALA A N 1
ATOM 683 C CA . ALA A 1 88 ? 5.513 0.753 12.181 1.00 82.94 88 ALA A CA 1
ATOM 684 C C . ALA A 1 88 ? 4.288 -0.090 11.765 1.00 82.94 88 ALA A C 1
ATOM 686 O O . ALA A 1 88 ? 3.404 -0.401 12.562 1.00 82.94 88 ALA A O 1
ATOM 687 N N . SER A 1 89 ? 4.271 -0.478 10.489 1.00 86.38 89 SER A N 1
ATOM 688 C CA . SER A 1 89 ? 3.254 -1.341 9.878 1.00 86.38 89 SER A CA 1
ATOM 689 C C . SER A 1 89 ? 3.436 -2.806 10.285 1.00 86.38 89 SER A C 1
ATOM 691 O O . SER A 1 89 ? 4.566 -3.268 10.433 1.00 86.38 89 SER A O 1
ATOM 693 N N . ARG A 1 90 ? 2.339 -3.574 10.373 1.00 85.88 90 ARG A N 1
ATOM 694 C CA . ARG A 1 90 ? 2.392 -5.040 10.569 1.00 85.88 90 ARG A CA 1
ATOM 695 C C . ARG A 1 90 ? 2.736 -5.813 9.296 1.00 85.88 90 ARG A C 1
ATOM 697 O O . ARG A 1 90 ? 3.020 -7.004 9.357 1.00 85.88 90 ARG A O 1
ATOM 704 N N . LEU A 1 91 ? 2.663 -5.147 8.149 1.00 87.69 91 LEU A N 1
ATOM 705 C CA . LEU A 1 91 ? 2.889 -5.727 6.830 1.00 87.69 91 LEU A CA 1
ATOM 706 C C . LEU A 1 91 ? 3.978 -4.965 6.073 1.00 87.69 91 LEU A C 1
ATOM 708 O O . LEU A 1 91 ? 4.059 -3.733 6.143 1.00 87.69 91 LEU A O 1
ATOM 712 N N . GLN A 1 92 ? 4.776 -5.712 5.315 1.00 90.12 92 GLN A N 1
ATOM 713 C CA . GLN A 1 92 ? 5.799 -5.208 4.408 1.00 90.12 92 GLN A CA 1
ATOM 714 C C . GLN A 1 92 ? 5.439 -5.626 2.982 1.00 90.12 92 GLN A C 1
ATOM 716 O O . GLN A 1 92 ? 5.123 -6.785 2.733 1.00 90.12 92 GLN A O 1
ATOM 721 N N . VAL A 1 93 ? 5.486 -4.677 2.046 1.00 90.75 93 VAL A N 1
ATOM 722 C CA . VAL A 1 93 ? 5.299 -4.951 0.616 1.00 90.75 93 VAL A CA 1
ATOM 723 C C . VAL A 1 93 ? 6.669 -4.943 -0.045 1.00 90.75 93 VAL A C 1
ATOM 725 O O . VAL A 1 93 ? 7.365 -3.926 -0.007 1.00 90.75 93 VAL A O 1
ATOM 728 N N . ARG A 1 94 ? 7.046 -6.071 -0.645 1.00 90.81 94 ARG A N 1
ATOM 729 C CA . ARG A 1 94 ? 8.242 -6.221 -1.473 1.00 90.81 94 ARG A CA 1
ATOM 730 C C . ARG A 1 94 ? 7.805 -6.418 -2.919 1.00 90.81 94 ARG A C 1
ATOM 732 O O . ARG A 1 94 ? 6.795 -7.063 -3.176 1.00 90.81 94 ARG A O 1
ATOM 739 N N . VAL A 1 95 ? 8.553 -5.826 -3.842 1.00 89.94 95 VAL A N 1
ATOM 740 C CA . VAL A 1 95 ? 8.320 -5.971 -5.279 1.00 89.94 95 VAL A CA 1
ATOM 741 C C . VAL A 1 95 ? 9.619 -6.409 -5.909 1.00 89.94 95 VAL A C 1
ATOM 743 O O . VAL A 1 95 ? 10.650 -5.767 -5.707 1.00 89.94 95 VAL A O 1
ATOM 746 N N . GLU A 1 96 ? 9.546 -7.486 -6.674 1.00 88.88 96 GLU A N 1
ATOM 747 C CA . GLU A 1 96 ? 10.652 -7.990 -7.467 1.00 88.88 96 GLU A CA 1
ATOM 748 C C . GLU A 1 96 ? 10.212 -7.984 -8.926 1.00 88.88 96 GLU A C 1
ATOM 750 O O . GLU A 1 96 ? 9.184 -8.551 -9.290 1.00 88.88 96 GLU A O 1
ATOM 755 N N . VAL A 1 97 ? 10.962 -7.268 -9.762 1.00 83.94 97 VAL A N 1
ATOM 756 C CA . VAL A 1 97 ? 10.677 -7.210 -11.194 1.00 83.94 97 VAL A CA 1
ATOM 757 C C . VAL A 1 97 ? 11.288 -8.449 -11.828 1.00 83.94 97 VAL A C 1
ATOM 759 O O . VAL A 1 97 ? 12.503 -8.528 -12.028 1.00 83.94 97 VAL A O 1
ATOM 762 N N . LEU A 1 98 ? 10.437 -9.425 -12.133 1.00 80.25 98 LEU A N 1
ATOM 763 C CA . LEU A 1 98 ? 10.848 -10.629 -12.837 1.00 80.25 98 LEU A CA 1
ATOM 764 C C . LEU A 1 98 ? 11.224 -10.254 -14.275 1.00 80.25 98 LEU A C 1
ATOM 766 O O . LEU A 1 98 ? 10.434 -9.672 -15.020 1.00 80.25 98 LEU A O 1
ATOM 770 N N . LYS A 1 99 ? 12.455 -10.573 -14.683 1.00 66.56 99 LYS A N 1
ATOM 771 C CA . LYS A 1 99 ? 12.867 -10.434 -16.082 1.00 66.56 99 LYS A CA 1
ATOM 772 C C . LYS A 1 99 ? 12.144 -11.502 -16.894 1.00 66.56 99 LYS A C 1
ATOM 774 O O . LYS A 1 99 ? 12.608 -12.640 -16.954 1.00 66.56 99 LYS A O 1
ATOM 779 N N . ASN A 1 100 ? 11.040 -11.147 -17.544 1.00 57.91 100 ASN A N 1
ATOM 780 C CA . ASN A 1 100 ? 10.474 -12.032 -18.551 1.00 57.91 100 ASN A CA 1
ATOM 781 C C . ASN A 1 100 ? 11.470 -12.156 -19.712 1.00 57.91 100 ASN A C 1
ATOM 783 O O . ASN A 1 100 ? 11.970 -11.157 -20.235 1.00 57.91 100 ASN A O 1
ATOM 787 N N . ARG A 1 101 ? 11.762 -13.399 -20.116 1.00 45.94 101 ARG A N 1
ATOM 788 C CA . ARG A 1 101 ? 12.470 -13.728 -21.361 1.00 45.94 101 ARG A CA 1
ATOM 789 C C . ARG A 1 101 ? 11.559 -13.399 -22.548 1.00 45.94 101 ARG A C 1
ATOM 791 O O . ARG A 1 101 ? 11.152 -14.292 -23.280 1.00 45.94 101 ARG A O 1
ATOM 798 N N . VAL A 1 102 ? 11.198 -12.134 -22.737 1.00 48.56 102 VAL A N 1
ATOM 799 C CA . VAL A 1 102 ? 10.558 -11.716 -23.982 1.00 48.56 102 VAL A CA 1
ATOM 800 C C . VAL A 1 102 ? 11.647 -11.776 -25.047 1.00 48.56 102 VAL A C 1
ATOM 802 O O . VAL A 1 102 ? 12.614 -11.013 -25.015 1.00 48.56 102 VAL A O 1
ATOM 805 N N . SER A 1 103 ? 11.538 -12.749 -25.950 1.00 42.72 103 SER A N 1
ATOM 806 C CA . SER A 1 103 ? 12.322 -12.826 -27.180 1.00 42.72 103 SER A CA 1
ATOM 807 C C . SER A 1 103 ? 12.377 -11.446 -27.834 1.00 42.72 103 SER A C 1
ATOM 809 O O . SER A 1 103 ? 11.331 -10.849 -28.088 1.00 42.72 103 SER A O 1
ATOM 811 N N . ARG A 1 104 ? 13.599 -10.953 -28.082 1.00 40.50 104 ARG A N 1
ATOM 812 C CA . ARG A 1 104 ? 13.967 -9.680 -28.734 1.00 40.50 104 ARG A CA 1
ATOM 813 C C . ARG A 1 104 ? 13.178 -9.397 -30.028 1.00 40.50 104 ARG A C 1
ATOM 815 O O . ARG A 1 104 ? 13.719 -9.518 -31.119 1.00 40.50 104 ARG A O 1
ATOM 822 N N . SER A 1 105 ? 11.909 -9.028 -29.934 1.00 43.34 105 SER A N 1
ATOM 823 C CA . SER A 1 105 ? 11.062 -8.805 -31.117 1.00 43.34 105 SER A CA 1
ATOM 824 C C . SER A 1 105 ? 10.082 -7.645 -30.968 1.00 43.34 105 SER A C 1
ATOM 826 O O . SER A 1 105 ? 9.246 -7.434 -31.834 1.00 43.34 105 SER A O 1
ATOM 828 N N . ALA A 1 106 ? 10.233 -6.826 -29.928 1.00 43.38 106 ALA A N 1
ATOM 829 C CA . ALA A 1 106 ? 9.515 -5.560 -29.816 1.00 43.38 106 ALA A CA 1
ATOM 830 C C . ALA A 1 106 ? 10.455 -4.430 -29.380 1.00 43.38 106 ALA A C 1
ATOM 832 O O . ALA A 1 106 ? 10.153 -3.646 -28.490 1.00 43.38 106 ALA A O 1
ATOM 833 N N . GLN A 1 107 ? 11.613 -4.336 -30.035 1.00 45.50 107 GLN A N 1
ATOM 834 C CA . GLN A 1 107 ? 12.256 -3.042 -30.237 1.00 45.50 107 GLN A CA 1
ATOM 835 C C . GLN A 1 107 ? 11.695 -2.476 -31.541 1.00 45.50 107 GLN A C 1
ATOM 837 O O . GLN A 1 107 ? 12.388 -2.414 -32.548 1.00 45.50 107 GLN A O 1
ATOM 842 N N . CYS A 1 108 ? 10.398 -2.155 -31.547 1.00 36.31 108 CYS A N 1
ATOM 843 C CA . CYS A 1 108 ? 9.839 -1.341 -32.613 1.00 36.31 108 CYS A CA 1
ATOM 844 C C . CYS A 1 108 ? 9.689 0.084 -32.098 1.00 36.31 108 CYS A C 1
ATOM 846 O O . CYS A 1 108 ? 8.841 0.383 -31.263 1.00 36.31 108 CYS A O 1
ATOM 848 N N . CYS A 1 109 ? 10.537 0.934 -32.670 1.00 40.25 109 CYS A N 1
ATOM 849 C CA . CYS A 1 109 ? 10.097 2.208 -33.207 1.00 40.25 109 CYS A CA 1
ATOM 850 C C . CYS A 1 109 ? 9.666 3.253 -32.162 1.00 40.25 109 CYS A C 1
ATOM 852 O O . CYS A 1 109 ? 8.530 3.715 -32.157 1.00 40.25 109 CYS A O 1
ATOM 854 N N . TYR A 1 110 ? 10.603 3.689 -31.318 1.00 43.75 110 TYR A N 1
ATOM 855 C CA . TYR A 1 110 ? 10.561 5.054 -30.788 1.00 43.75 110 TYR A CA 1
ATOM 856 C C . TYR A 1 110 ? 11.972 5.638 -30.783 1.00 43.75 110 TYR A C 1
ATOM 858 O O . TYR A 1 110 ? 12.628 5.691 -29.752 1.00 43.75 110 TYR A O 1
ATOM 866 N N . ASN A 1 111 ? 12.461 5.956 -31.979 1.00 46.97 111 ASN A N 1
ATOM 867 C CA . ASN A 1 111 ? 13.497 6.949 -32.244 1.00 46.97 111 ASN A CA 1
ATOM 868 C C . ASN A 1 111 ? 13.369 7.307 -33.726 1.00 46.97 111 ASN A C 1
ATOM 870 O O . ASN A 1 111 ? 13.706 6.485 -34.571 1.00 46.97 111 ASN A O 1
ATOM 874 N N . ASP A 1 112 ? 12.743 8.454 -33.986 1.00 40.78 112 ASP A N 1
ATOM 875 C CA . ASP A 1 112 ? 13.052 9.418 -35.053 1.00 40.78 112 ASP A CA 1
ATOM 876 C C . ASP A 1 112 ? 11.809 10.268 -35.338 1.00 40.78 112 ASP A C 1
ATOM 878 O O . ASP A 1 112 ? 10.974 9.948 -36.182 1.00 40.78 112 ASP A O 1
ATOM 882 N N . ALA A 1 113 ? 11.687 11.370 -34.598 1.00 40.53 113 ALA A N 1
ATOM 883 C CA . ALA A 1 113 ? 10.946 12.544 -35.035 1.00 40.53 113 ALA A CA 1
ATOM 884 C C . ALA A 1 113 ? 11.512 13.788 -34.328 1.00 40.53 113 ALA A C 1
ATOM 886 O O . ALA A 1 113 ? 11.099 14.100 -33.212 1.00 40.53 113 ALA A O 1
ATOM 887 N N . MET A 1 114 ? 12.411 14.461 -35.062 1.00 34.09 114 MET A N 1
ATOM 888 C CA . MET A 1 114 ? 12.964 15.821 -34.899 1.00 34.09 114 MET A CA 1
ATOM 889 C C . MET A 1 114 ? 14.012 16.076 -33.814 1.00 34.09 114 MET A C 1
ATOM 891 O O . MET A 1 114 ? 13.711 15.949 -32.610 1.00 34.09 114 MET A O 1
#